Protein AF-A0A543ERY5-F1 (afdb_monomer_lite)

Sequence (133 aa):
MKIVASADWRDAVPFENPVLVADVVPGEPTRCFACGPDSELLPRTELWAYKHRHPKNHDGYVRFYCAFHVPEAPPKPQVAAPAPAARAKASRPAAERRAPKPVVPERIRTMCPNCFVEVSATGECGMCGWSEN

Organism: NCBI:txid1263636

pLDDT: mean 81.06, std 16.2, range [43.12, 97.81]

Radius of gyration: 26.77 Å; chains: 1; bounding box: 32×62×72 Å

Foldseek 3Di:
DDPDPDDDLLVVADALDKDQQVVRDDDDFDDAPVVDDPDDGDHSRQKIWHFYDDPPDRSGDIGIHGPVGRDDRDDDPDPPPPDDDDDDDDDDDDDDDDDDDDPDPDPPFDADPPPRHGAPPQQADPPPRDGDD

Structure (mmCIF, N/CA/C/O backbone):
data_AF-A0A543ERY5-F1
#
_entry.id   AF-A0A543ERY5-F1
#
loop_
_atom_site.group_PDB
_atom_site.id
_atom_site.type_symbol
_atom_site.label_atom_id
_atom_site.label_alt_id
_atom_site.label_comp_id
_atom_site.label_asym_id
_atom_site.label_entity_id
_atom_site.label_seq_id
_atom_site.pdbx_PDB_ins_code
_atom_site.Cartn_x
_atom_site.Cartn_y
_atom_site.Cartn_z
_atom_site.occupancy
_atom_site.B_iso_or_equiv
_atom_site.auth_seq_id
_atom_site.auth_comp_id
_atom_site.auth_asym_id
_atom_site.auth_atom_id
_atom_site.pdbx_PDB_model_num
ATOM 1 N N . MET A 1 1 ? 18.783 -23.837 25.292 1.00 49.16 1 MET A N 1
ATOM 2 C CA . MET A 1 1 ? 17.881 -22.742 24.882 1.00 49.16 1 MET A CA 1
ATOM 3 C C . MET A 1 1 ? 18.113 -22.486 23.394 1.00 49.16 1 MET A C 1
ATOM 5 O O . MET A 1 1 ? 19.154 -21.944 23.053 1.00 49.16 1 MET A O 1
ATOM 9 N N . LYS A 1 2 ? 17.247 -22.968 22.492 1.00 45.06 2 LYS A N 1
ATOM 10 C CA . LYS A 1 2 ? 17.314 -22.560 21.077 1.00 45.06 2 LYS A CA 1
ATOM 11 C C . LYS A 1 2 ? 16.565 -21.237 20.973 1.00 45.06 2 LYS A C 1
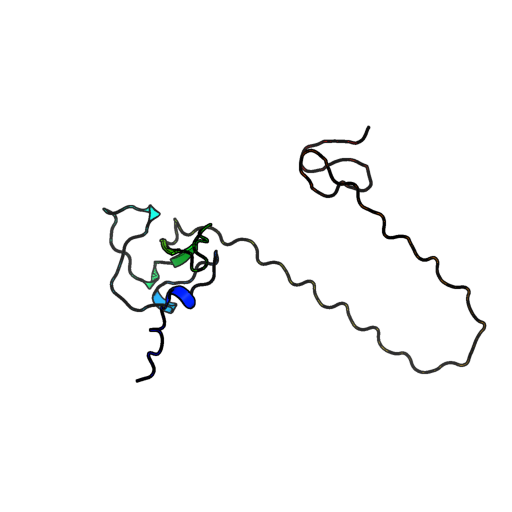ATOM 13 O O . LYS A 1 2 ? 15.372 -21.207 21.248 1.00 45.06 2 LYS A O 1
ATOM 18 N N . ILE A 1 3 ? 17.272 -20.161 20.644 1.00 54.22 3 ILE A N 1
ATOM 19 C CA . ILE A 1 3 ? 16.641 -18.888 20.300 1.00 54.22 3 ILE A CA 1
ATOM 20 C C . ILE A 1 3 ? 16.012 -19.110 18.925 1.00 54.22 3 ILE A C 1
ATOM 22 O O . ILE A 1 3 ? 16.714 -19.174 17.919 1.00 54.22 3 ILE A O 1
ATOM 26 N N . VAL A 1 4 ? 14.704 -19.350 18.902 1.00 56.97 4 VAL A N 1
ATOM 27 C CA . VAL A 1 4 ? 13.927 -19.338 17.663 1.00 56.97 4 VAL A CA 1
ATOM 28 C C . VAL A 1 4 ? 13.746 -17.867 17.322 1.00 56.97 4 VAL A C 1
ATOM 30 O O . VAL A 1 4 ? 13.270 -17.111 18.168 1.00 56.97 4 VAL A O 1
ATOM 33 N N . ALA A 1 5 ? 14.197 -17.447 16.140 1.00 59.00 5 ALA A N 1
ATOM 34 C CA . ALA A 1 5 ? 13.969 -16.086 15.677 1.00 59.00 5 ALA A CA 1
ATOM 35 C C . ALA A 1 5 ? 12.463 -15.801 15.755 1.00 59.00 5 ALA A C 1
ATOM 37 O O . ALA A 1 5 ? 11.667 -16.565 15.206 1.00 59.00 5 ALA A O 1
ATOM 38 N N . SER A 1 6 ? 12.074 -14.760 16.495 1.00 60.66 6 SER A N 1
ATOM 39 C CA . SER A 1 6 ? 10.690 -14.294 16.521 1.00 60.66 6 SER A CA 1
ATOM 40 C C . SER A 1 6 ? 10.255 -14.047 15.082 1.00 60.66 6 SER A C 1
ATOM 42 O O . SER A 1 6 ? 10.867 -13.230 14.400 1.00 60.66 6 SER A O 1
ATOM 44 N N . ALA A 1 7 ? 9.247 -14.781 14.613 1.00 69.19 7 ALA A N 1
ATOM 45 C CA . ALA A 1 7 ? 8.713 -14.591 13.274 1.00 69.19 7 ALA A CA 1
ATOM 46 C C . ALA A 1 7 ? 8.135 -13.169 13.168 1.00 69.19 7 ALA A C 1
ATOM 48 O O . ALA A 1 7 ? 7.175 -12.844 13.872 1.00 69.19 7 ALA A O 1
ATOM 49 N N . ASP A 1 8 ? 8.733 -12.316 12.331 1.00 86.38 8 ASP A N 1
ATOM 50 C CA . ASP A 1 8 ? 8.171 -11.007 12.001 1.00 86.38 8 ASP A CA 1
ATOM 51 C C . ASP A 1 8 ? 7.115 -11.212 10.907 1.00 86.38 8 ASP A C 1
ATOM 53 O O . ASP A 1 8 ? 7.382 -11.770 9.844 1.00 86.38 8 ASP A O 1
ATOM 57 N N . TRP A 1 9 ? 5.888 -10.750 11.144 1.00 89.69 9 TRP A N 1
ATOM 58 C CA . TRP A 1 9 ? 4.798 -10.820 10.164 1.00 89.69 9 TRP A CA 1
ATOM 59 C C . TRP A 1 9 ? 5.155 -10.114 8.843 1.00 89.69 9 TRP A C 1
ATOM 61 O O . TRP A 1 9 ? 4.595 -10.436 7.796 1.00 89.69 9 TRP A O 1
ATOM 71 N N . ARG A 1 10 ? 6.115 -9.175 8.861 1.00 91.50 10 ARG A N 1
ATOM 72 C CA . ARG A 1 10 ? 6.640 -8.511 7.656 1.00 91.50 10 ARG A CA 1
ATOM 73 C C . ARG A 1 10 ? 7.279 -9.475 6.662 1.00 91.50 10 ARG A C 1
ATOM 75 O O . ARG A 1 10 ? 7.374 -9.137 5.479 1.00 91.50 10 ARG A O 1
ATOM 82 N N . ASP A 1 11 ? 7.710 -10.650 7.107 1.00 90.50 11 ASP A N 1
ATOM 83 C CA . ASP A 1 11 ? 8.270 -11.681 6.234 1.00 90.50 11 ASP A CA 1
ATOM 84 C C . ASP A 1 11 ? 7.195 -12.343 5.368 1.00 90.50 11 ASP A C 1
ATOM 86 O O . ASP A 1 11 ? 7.487 -12.784 4.259 1.00 90.50 11 ASP A O 1
ATOM 90 N N . ALA A 1 12 ? 5.935 -12.327 5.816 1.00 89.81 12 ALA A N 1
ATOM 91 C CA . ALA A 1 12 ? 4.794 -12.814 5.045 1.00 89.81 12 ALA A CA 1
ATOM 92 C C . ALA A 1 12 ? 4.307 -11.813 3.978 1.00 89.81 12 ALA A C 1
ATOM 94 O O . ALA A 1 12 ? 3.527 -12.187 3.102 1.00 89.81 12 ALA A O 1
ATOM 95 N N . VAL A 1 13 ? 4.755 -10.550 4.022 1.00 93.44 13 VAL A N 1
ATOM 96 C CA . VAL A 1 13 ? 4.366 -9.529 3.039 1.00 93.44 13 VAL A CA 1
ATOM 97 C C . VAL A 1 13 ? 5.275 -9.616 1.807 1.00 93.44 13 VAL A C 1
ATOM 99 O O . VAL A 1 13 ? 6.481 -9.374 1.922 1.00 93.44 13 VAL A O 1
ATOM 102 N N . PRO A 1 14 ? 4.736 -9.910 0.611 1.00 94.31 14 PRO A N 1
ATOM 103 C CA . PRO A 1 14 ? 5.523 -9.910 -0.615 1.00 94.31 14 PRO A CA 1
ATOM 104 C C . PRO A 1 14 ? 5.965 -8.490 -1.000 1.00 94.31 14 PRO A C 1
ATOM 106 O O . PRO A 1 14 ? 5.251 -7.509 -0.790 1.00 94.31 14 PRO A O 1
ATOM 109 N N . PHE A 1 15 ? 7.153 -8.381 -1.597 1.00 94.75 15 PHE A N 1
ATOM 110 C CA . PHE A 1 15 ? 7.639 -7.111 -2.138 1.00 94.75 15 PHE A CA 1
ATOM 111 C C . PHE A 1 15 ? 6.742 -6.611 -3.260 1.00 94.75 15 PHE A C 1
ATOM 113 O O . PHE A 1 15 ? 6.369 -7.382 -4.142 1.00 94.75 15 PHE A O 1
ATOM 120 N N . GLU A 1 16 ? 6.460 -5.310 -3.228 1.00 93.56 16 GLU A N 1
ATOM 121 C CA . GLU A 1 16 ? 5.775 -4.575 -4.297 1.00 93.56 16 GLU A CA 1
ATOM 122 C C . GLU A 1 16 ? 4.391 -5.129 -4.675 1.00 93.56 16 GLU A C 1
ATOM 124 O O . GLU A 1 16 ? 3.829 -4.793 -5.711 1.00 93.56 16 GLU A O 1
ATOM 129 N N . ASN A 1 17 ? 3.814 -5.965 -3.812 1.00 94.62 17 ASN A N 1
ATOM 130 C CA . ASN A 1 17 ? 2.502 -6.556 -3.996 1.00 94.62 17 ASN A CA 1
ATOM 131 C C . ASN A 1 17 ? 1.671 -6.281 -2.733 1.00 94.62 17 ASN A C 1
ATOM 133 O O . ASN A 1 17 ? 1.922 -6.909 -1.701 1.00 94.62 17 ASN A O 1
ATOM 137 N N . PRO A 1 18 ? 0.728 -5.323 -2.783 1.00 94.81 18 PRO A N 1
ATOM 138 C CA . PRO A 1 18 ? -0.074 -4.961 -1.628 1.00 94.81 18 PRO A CA 1
ATOM 139 C C . PRO A 1 18 ? -0.893 -6.149 -1.113 1.00 94.81 18 PRO A C 1
ATOM 141 O O . PRO A 1 18 ? -1.506 -6.883 -1.887 1.00 94.81 18 PRO A O 1
ATOM 144 N N . VAL A 1 19 ? -0.942 -6.304 0.207 1.00 95.50 19 VAL A N 1
ATOM 145 C CA . VAL A 1 19 ? -1.796 -7.281 0.899 1.00 95.50 19 VAL A CA 1
ATOM 146 C C . VAL A 1 19 ? -2.628 -6.572 1.959 1.00 95.50 19 VAL A C 1
ATOM 148 O O . VAL A 1 19 ? -2.177 -5.578 2.532 1.00 95.50 19 VAL A O 1
ATOM 151 N N . LEU A 1 20 ? -3.843 -7.046 2.221 1.00 96.50 20 LEU A N 1
ATOM 152 C CA . LEU A 1 20 ? -4.710 -6.421 3.216 1.00 96.50 20 LEU A CA 1
ATOM 153 C C . LEU A 1 20 ? -4.106 -6.593 4.611 1.00 96.50 20 LEU A C 1
ATOM 155 O O . LEU A 1 20 ? -3.695 -7.691 4.977 1.00 96.50 20 LEU A O 1
ATOM 159 N N . VAL A 1 21 ? -4.038 -5.526 5.412 1.00 96.12 21 VAL A N 1
ATOM 160 C CA . VAL A 1 21 ? -3.347 -5.597 6.710 1.00 96.12 21 VAL A CA 1
ATOM 161 C C . VAL A 1 21 ? -4.056 -6.553 7.668 1.00 96.12 21 VAL A C 1
ATOM 163 O O . VAL A 1 21 ? -3.381 -7.286 8.389 1.00 96.12 21 VAL A O 1
ATOM 166 N N . ALA A 1 22 ? -5.392 -6.582 7.634 1.00 95.25 22 ALA A N 1
ATOM 167 C CA . ALA A 1 22 ? -6.204 -7.495 8.438 1.00 95.25 22 ALA A CA 1
ATOM 168 C C . ALA A 1 22 ? -5.848 -8.981 8.234 1.00 95.25 22 ALA A C 1
ATOM 170 O O . ALA A 1 22 ? -6.013 -9.764 9.167 1.00 95.25 22 ALA A O 1
ATOM 171 N N . ASP A 1 23 ? -5.317 -9.352 7.064 1.00 93.88 23 ASP A N 1
ATOM 172 C CA . ASP A 1 23 ? -4.982 -10.741 6.734 1.00 93.88 23 ASP A CA 1
ATOM 173 C C . A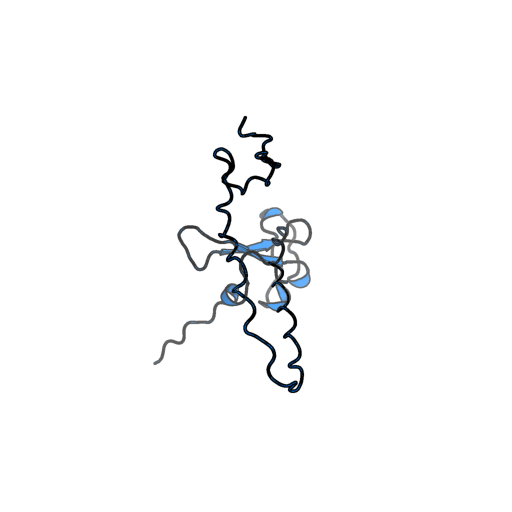SP A 1 23 ? -3.595 -11.161 7.242 1.00 93.88 23 ASP A C 1
ATOM 175 O O . ASP A 1 23 ? -3.318 -12.353 7.371 1.00 93.88 23 ASP A O 1
ATOM 179 N N . VAL A 1 24 ? -2.703 -10.202 7.520 1.00 92.19 24 VAL A N 1
ATOM 180 C CA . VAL A 1 24 ? -1.305 -10.491 7.896 1.00 92.19 24 VAL A CA 1
ATOM 181 C C . VAL A 1 24 ? -1.047 -10.273 9.378 1.00 92.19 24 VAL A C 1
ATOM 183 O O . VAL A 1 24 ? -0.253 -10.992 9.982 1.00 92.19 24 VAL A O 1
ATOM 186 N N . VAL A 1 25 ? -1.674 -9.252 9.964 1.00 89.31 25 VAL A N 1
ATOM 187 C CA . VAL A 1 25 ? -1.425 -8.875 11.353 1.00 89.31 25 VAL A CA 1
ATOM 188 C C . VAL A 1 25 ? -2.694 -8.313 12.001 1.00 89.31 25 VAL A C 1
ATOM 190 O O . VAL A 1 25 ? -3.211 -7.281 11.560 1.00 89.31 25 VAL A O 1
ATOM 193 N N . PRO A 1 26 ? -3.206 -8.947 13.072 1.00 86.50 26 PRO A N 1
ATOM 194 C CA . PRO A 1 26 ? -4.266 -8.349 13.867 1.00 86.50 26 PRO A CA 1
ATOM 195 C C . PRO A 1 26 ? -3.715 -7.149 14.646 1.00 86.50 26 PRO A C 1
ATOM 197 O O . PRO A 1 26 ? -2.556 -7.136 15.065 1.00 86.50 26 PRO A O 1
ATOM 200 N N . GLY A 1 27 ? -4.545 -6.135 14.873 1.00 89.38 27 GLY A N 1
ATOM 201 C CA . GLY A 1 27 ? -4.163 -5.006 15.714 1.00 89.38 27 GLY A CA 1
ATOM 202 C C . GLY A 1 27 ? -5.086 -3.804 15.588 1.00 89.38 27 GLY A C 1
ATOM 203 O O . GLY A 1 27 ? -6.041 -3.807 14.813 1.00 89.38 27 GLY A O 1
ATOM 204 N N . GLU A 1 28 ? -4.748 -2.758 16.338 1.00 92.94 28 GLU A N 1
ATOM 205 C CA . GLU A 1 28 ? -5.531 -1.524 16.415 1.00 92.94 28 GLU A CA 1
ATOM 206 C C . GLU A 1 28 ? -5.524 -0.734 15.099 1.00 92.94 28 GLU A C 1
ATOM 208 O O . GLU A 1 28 ? -4.533 -0.813 14.354 1.00 92.94 28 GLU A O 1
ATOM 213 N N . PRO A 1 29 ? -6.580 0.054 14.819 1.00 95.50 29 PRO A N 1
ATOM 214 C CA . PRO A 1 29 ? -6.620 1.006 13.713 1.00 95.50 29 PRO A CA 1
ATOM 215 C C . PRO A 1 29 ? -5.354 1.864 13.617 1.00 95.50 29 PRO A C 1
ATOM 217 O O . PRO A 1 29 ? -4.717 2.205 14.616 1.00 95.50 29 PRO A O 1
ATOM 220 N N . THR A 1 30 ? -4.954 2.214 12.398 1.00 95.19 30 THR A N 1
ATOM 221 C CA . THR A 1 30 ? -3.737 3.001 12.171 1.00 95.19 30 THR A CA 1
ATOM 222 C C . THR A 1 30 ? -3.883 3.927 10.971 1.00 95.19 30 THR A C 1
ATOM 224 O O . THR A 1 30 ? -4.920 3.961 10.317 1.00 95.19 30 THR A O 1
ATOM 227 N N . ARG A 1 31 ? -2.857 4.730 10.703 1.00 96.31 31 ARG A N 1
ATOM 228 C CA 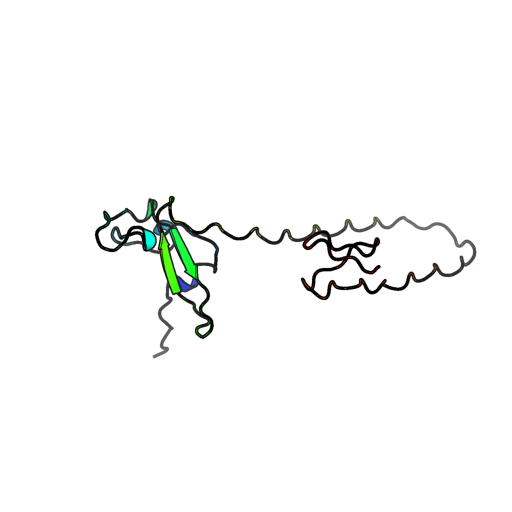. ARG A 1 31 ? -2.896 5.751 9.657 1.00 96.31 31 ARG A CA 1
ATOM 229 C C . ARG A 1 31 ? -2.294 5.236 8.366 1.00 96.31 31 ARG A C 1
ATOM 231 O O . ARG A 1 31 ? -1.341 4.456 8.362 1.00 96.31 31 ARG A O 1
ATOM 238 N N . CYS A 1 32 ? -2.825 5.744 7.264 1.00 97.31 32 CYS A N 1
ATOM 239 C CA . CYS A 1 32 ? -2.161 5.652 5.976 1.00 97.31 32 CYS A CA 1
ATOM 240 C C . CYS A 1 32 ? -0.894 6.520 5.996 1.00 97.31 32 CYS A C 1
ATOM 242 O O . CYS A 1 32 ? -0.939 7.688 6.380 1.00 97.31 32 CYS A O 1
ATOM 244 N N . PHE A 1 33 ? 0.225 5.973 5.522 1.00 97.19 33 PHE A N 1
ATOM 245 C CA . PHE A 1 33 ? 1.497 6.686 5.429 1.00 97.19 33 PHE A CA 1
ATOM 246 C C . PHE A 1 33 ? 1.396 7.960 4.575 1.00 97.19 33 PHE A C 1
ATOM 248 O O . PHE A 1 33 ? 2.001 8.972 4.914 1.00 97.19 33 PHE A O 1
ATOM 255 N N . ALA A 1 34 ? 0.624 7.919 3.486 1.00 97.25 34 ALA A N 1
ATOM 256 C CA . ALA A 1 34 ? 0.475 9.046 2.566 1.00 97.25 34 ALA A CA 1
ATOM 257 C C . ALA A 1 34 ? -0.548 10.095 3.033 1.00 97.25 34 ALA A C 1
ATOM 259 O O . ALA A 1 34 ? -0.383 11.267 2.716 1.00 97.25 34 ALA A O 1
ATOM 260 N N . CYS A 1 35 ? -1.565 9.712 3.820 1.00 96.62 35 CYS A N 1
ATOM 261 C CA . CYS A 1 35 ? -2.522 10.679 4.378 1.00 96.62 35 CYS A CA 1
ATOM 262 C C . CYS A 1 35 ? -1.886 11.592 5.441 1.00 96.62 35 CYS A C 1
ATOM 264 O O . CYS A 1 35 ? -2.430 12.650 5.741 1.00 96.62 35 CYS A O 1
ATOM 266 N N . GLY A 1 36 ? -0.754 11.185 6.020 1.00 93.62 36 GLY A N 1
ATOM 267 C CA . GLY A 1 36 ? -0.026 11.959 7.020 1.00 93.62 36 GLY A CA 1
ATOM 268 C C . GLY A 1 36 ? -0.423 11.652 8.472 1.00 93.62 36 GLY A C 1
ATOM 269 O O . GLY A 1 36 ? -1.348 10.876 8.736 1.00 93.62 36 GLY A O 1
ATOM 270 N N . PRO A 1 37 ? 0.307 12.236 9.438 1.00 93.75 37 PRO A N 1
ATOM 271 C CA . PRO A 1 37 ? 0.196 11.901 10.859 1.00 93.75 37 PRO A CA 1
ATOM 272 C C . PRO A 1 37 ? -1.100 12.385 11.519 1.00 93.75 37 PRO A C 1
ATOM 274 O O . PRO A 1 37 ? -1.516 11.784 12.506 1.00 93.75 37 PRO A O 1
ATOM 277 N N . ASP A 1 38 ? -1.748 13.407 10.961 1.00 94.88 38 ASP A N 1
ATOM 278 C CA . ASP A 1 38 ? -2.986 13.990 11.500 1.00 94.88 38 ASP A CA 1
ATOM 279 C C . ASP A 1 38 ? -4.254 13.371 10.891 1.00 94.88 38 ASP A C 1
ATOM 281 O O . ASP A 1 38 ? -5.369 13.783 11.200 1.00 94.88 38 ASP A O 1
ATOM 285 N N . SER A 1 39 ? -4.094 12.369 10.021 1.00 94.25 39 SER A N 1
ATOM 286 C CA . SER A 1 39 ? -5.222 11.667 9.412 1.00 94.25 39 SER A CA 1
ATOM 287 C C . SER A 1 39 ? -5.994 10.814 10.419 1.00 94.25 39 SER A C 1
ATOM 289 O O . SER A 1 39 ? -5.477 10.404 11.468 1.00 94.25 39 SER A O 1
ATOM 291 N N . GLU A 1 40 ? -7.251 10.537 10.084 1.00 95.06 40 GLU A N 1
ATOM 292 C CA . GLU A 1 40 ? -8.092 9.627 10.851 1.00 95.06 40 GLU A CA 1
ATOM 293 C C . GLU A 1 40 ? -7.498 8.211 10.877 1.00 95.06 40 GLU A C 1
ATOM 295 O O . GLU A 1 40 ? -6.818 7.766 9.945 1.00 95.06 40 GLU A O 1
ATOM 300 N N . LEU A 1 41 ? -7.726 7.507 11.985 1.00 96.81 41 LEU A N 1
ATOM 301 C CA . LEU A 1 41 ? -7.320 6.116 12.118 1.00 96.81 41 LEU A CA 1
ATOM 302 C C . LEU A 1 41 ? -8.273 5.245 11.308 1.00 96.81 41 LEU A C 1
ATOM 304 O O . LEU A 1 41 ? -9.475 5.241 11.550 1.00 96.81 41 LEU A O 1
ATOM 308 N N . LEU A 1 42 ? -7.717 4.469 10.388 1.00 96.75 42 LEU A N 1
ATOM 309 C CA . LEU A 1 42 ? -8.472 3.532 9.575 1.00 96.75 42 LEU A CA 1
ATOM 310 C C . LEU A 1 42 ? -8.375 2.126 10.171 1.00 96.75 42 LEU A C 1
ATOM 312 O O . LEU A 1 42 ? -7.303 1.730 10.660 1.00 96.75 42 LEU A O 1
ATOM 316 N N . PRO A 1 43 ? -9.465 1.344 10.128 1.00 96.69 43 PRO A N 1
ATOM 317 C CA . PRO A 1 43 ? -9.425 -0.046 10.543 1.00 96.69 43 PRO A CA 1
ATOM 318 C C . PRO A 1 43 ? -8.483 -0.849 9.637 1.00 96.69 43 PRO A C 1
ATOM 320 O O . PRO A 1 43 ? -8.233 -0.510 8.479 1.00 96.69 43 PRO A O 1
ATOM 323 N N . ARG A 1 44 ? -7.960 -1.968 10.149 1.00 95.69 44 ARG A N 1
ATOM 324 C CA . ARG A 1 44 ? -7.017 -2.827 9.404 1.00 95.69 44 ARG A CA 1
ATOM 325 C C . ARG A 1 44 ? -7.599 -3.410 8.117 1.00 95.69 44 ARG A C 1
ATOM 327 O O . ARG A 1 44 ? -6.841 -3.736 7.209 1.00 95.69 44 ARG A O 1
ATOM 334 N N . THR A 1 45 ? -8.920 -3.512 8.038 1.00 96.50 45 THR A N 1
ATOM 335 C CA . THR A 1 45 ? -9.680 -3.959 6.864 1.00 96.50 45 THR A CA 1
ATOM 336 C C . THR A 1 45 ? -9.704 -2.937 5.727 1.00 96.50 45 THR A C 1
ATOM 338 O O . THR A 1 45 ? -10.069 -3.290 4.614 1.00 96.50 45 THR A O 1
ATOM 341 N N . GLU A 1 46 ? -9.319 -1.685 5.982 1.00 96.62 46 GLU A N 1
ATOM 342 C CA . GLU A 1 46 ? -9.262 -0.608 4.979 1.00 96.62 46 GLU A CA 1
ATOM 343 C C . GLU A 1 46 ? -7.825 -0.210 4.620 1.00 96.62 46 GLU A C 1
ATOM 345 O O . GLU A 1 46 ? -7.584 0.710 3.831 1.00 96.62 46 GLU A O 1
ATOM 350 N N . LEU A 1 47 ? -6.853 -0.913 5.200 1.00 97.25 47 LEU A N 1
ATOM 351 C CA . LEU A 1 47 ? -5.440 -0.660 5.009 1.00 97.25 47 LEU A CA 1
ATOM 352 C C . LEU A 1 47 ? -4.773 -1.814 4.273 1.00 97.25 47 LEU A C 1
ATOM 354 O O . LEU A 1 47 ? -5.062 -2.989 4.491 1.00 97.25 47 LEU A O 1
ATOM 358 N N . TRP A 1 48 ? -3.793 -1.445 3.462 1.00 97.62 48 TRP A N 1
ATOM 359 C CA . TRP A 1 48 ? -2.952 -2.327 2.675 1.00 97.62 48 TRP A CA 1
ATOM 360 C C . TRP A 1 48 ? -1.507 -2.212 3.147 1.00 97.62 48 TRP A C 1
ATOM 362 O O . TRP A 1 48 ? -0.947 -1.116 3.201 1.00 97.62 48 TRP A O 1
ATOM 372 N N . ALA A 1 49 ? -0.894 -3.340 3.496 1.00 97.12 49 ALA A N 1
ATOM 373 C CA . ALA A 1 49 ? 0.534 -3.449 3.734 1.00 97.12 49 ALA A CA 1
ATOM 374 C C . ALA A 1 49 ? 1.258 -3.564 2.395 1.00 97.12 49 ALA A C 1
ATOM 376 O O . ALA A 1 49 ? 0.974 -4.454 1.596 1.00 97.12 49 ALA A O 1
ATOM 377 N N . TYR A 1 50 ? 2.230 -2.685 2.176 1.00 97.06 50 TYR A N 1
ATOM 378 C CA . TYR A 1 50 ? 3.088 -2.713 1.001 1.00 97.06 50 TYR A CA 1
ATOM 379 C C . TYR A 1 50 ? 4.550 -2.725 1.436 1.00 97.06 50 TYR A C 1
ATOM 381 O O . TYR A 1 50 ? 4.997 -1.829 2.165 1.00 97.06 50 TYR A O 1
ATOM 389 N N . LYS A 1 51 ? 5.293 -3.747 1.000 1.00 96.75 51 LYS A N 1
ATOM 390 C CA . LYS A 1 51 ? 6.714 -3.919 1.314 1.00 96.75 51 LYS A CA 1
ATOM 391 C C . LYS A 1 51 ? 7.576 -3.332 0.200 1.00 96.75 51 LYS A C 1
ATOM 393 O O . LYS A 1 51 ? 7.573 -3.814 -0.931 1.00 96.75 51 LYS A O 1
ATOM 398 N N . HIS A 1 52 ? 8.320 -2.289 0.546 1.00 96.06 52 HIS A N 1
ATOM 399 C CA . HIS A 1 52 ? 9.256 -1.590 -0.328 1.00 96.06 52 HIS A CA 1
ATOM 400 C C . HIS A 1 52 ? 10.638 -2.225 -0.251 1.00 96.06 52 HIS A C 1
ATOM 402 O O . HIS A 1 52 ? 11.106 -2.585 0.832 1.00 96.06 52 HIS A O 1
ATOM 408 N N . ARG A 1 53 ? 11.326 -2.303 -1.391 1.00 95.25 53 ARG A N 1
ATOM 409 C CA . ARG A 1 53 ? 12.743 -2.676 -1.437 1.00 95.25 53 ARG A CA 1
ATOM 410 C C . ARG A 1 53 ? 13.595 -1.527 -0.900 1.00 95.25 53 ARG A C 1
ATOM 412 O O . ARG A 1 53 ? 13.307 -0.359 -1.153 1.00 95.25 53 ARG A O 1
ATOM 419 N N . HIS A 1 54 ? 14.662 -1.855 -0.176 1.00 94.38 54 HIS A N 1
ATOM 420 C CA . HIS A 1 54 ? 15.648 -0.874 0.267 1.00 94.38 54 HIS A CA 1
ATOM 421 C C . HIS A 1 54 ? 17.023 -1.225 -0.318 1.00 94.38 54 HIS A C 1
ATOM 423 O O . HIS A 1 54 ? 17.451 -2.371 -0.180 1.00 94.38 54 HIS A O 1
ATOM 429 N N . PRO A 1 55 ? 17.765 -0.273 -0.917 1.00 93.50 55 PRO A N 1
ATOM 430 C CA . PRO A 1 55 ? 19.020 -0.583 -1.613 1.00 93.50 55 PRO A CA 1
ATOM 431 C C . PRO A 1 55 ? 20.082 -1.257 -0.737 1.00 93.50 55 PRO A C 1
ATOM 433 O O . PRO A 1 55 ? 20.928 -1.987 -1.236 1.00 93.50 55 PRO A O 1
ATOM 436 N N . LYS A 1 56 ? 20.049 -0.988 0.574 1.00 94.50 56 LYS A N 1
ATOM 437 C CA . LYS A 1 56 ? 21.030 -1.491 1.550 1.00 94.50 56 LYS A CA 1
ATOM 438 C C . LYS A 1 56 ? 20.447 -2.466 2.575 1.00 94.50 56 LYS A C 1
ATOM 440 O O . LYS A 1 56 ? 21.160 -2.871 3.480 1.00 94.50 56 LYS A O 1
ATOM 445 N N . ASN A 1 57 ? 19.150 -2.772 2.497 1.00 90.62 57 ASN A N 1
ATOM 446 C CA . ASN A 1 57 ? 18.500 -3.691 3.430 1.00 90.62 57 ASN A CA 1
ATOM 447 C C . ASN A 1 57 ? 17.611 -4.656 2.643 1.00 90.62 57 ASN A C 1
ATOM 449 O O . ASN A 1 57 ? 16.595 -4.245 2.080 1.00 90.62 57 ASN A O 1
ATOM 453 N N . HIS A 1 58 ? 18.012 -5.926 2.616 1.00 90.06 58 HIS A N 1
ATOM 454 C CA . HIS A 1 58 ? 17.318 -6.978 1.879 1.00 90.06 58 HIS A CA 1
ATOM 455 C C . HIS A 1 58 ? 15.911 -7.250 2.415 1.00 90.06 58 HIS A C 1
ATOM 457 O O . HIS A 1 58 ? 15.048 -7.639 1.633 1.00 90.06 58 HIS A O 1
ATOM 463 N N . ASP A 1 59 ? 15.654 -6.956 3.691 1.00 90.50 59 ASP A N 1
ATOM 464 C CA . ASP A 1 59 ? 14.330 -7.108 4.301 1.00 90.50 59 ASP A CA 1
ATOM 465 C C . ASP A 1 59 ? 13.382 -5.970 3.907 1.00 90.50 59 ASP A C 1
ATOM 467 O O . ASP A 1 59 ? 12.166 -6.080 4.057 1.00 90.50 59 ASP A O 1
ATOM 471 N N . GLY A 1 60 ? 13.916 -4.877 3.355 1.00 94.19 60 GLY A N 1
ATOM 472 C CA . GLY A 1 60 ? 13.130 -3.716 2.968 1.00 94.19 60 GLY A CA 1
ATOM 473 C C . GLY A 1 60 ? 12.394 -3.075 4.144 1.00 94.19 60 GLY A C 1
ATOM 474 O O . GLY A 1 60 ? 12.869 -3.079 5.279 1.00 94.19 60 GLY A O 1
ATOM 475 N N . TYR A 1 61 ? 11.242 -2.467 3.867 1.00 94.56 61 TYR A N 1
ATOM 476 C CA . TYR A 1 61 ? 10.374 -1.899 4.900 1.00 94.56 61 TYR A CA 1
ATOM 477 C C . TYR A 1 61 ? 8.906 -1.920 4.472 1.00 94.56 61 TYR A C 1
ATOM 479 O O . TYR A 1 61 ? 8.587 -1.799 3.291 1.00 94.56 61 TYR A O 1
ATOM 487 N N . VAL A 1 62 ? 7.996 -2.048 5.439 1.00 95.56 62 VAL A N 1
ATOM 488 C CA . VAL A 1 62 ? 6.546 -2.092 5.193 1.00 95.56 62 VAL A CA 1
ATOM 489 C C . VAL A 1 62 ? 5.903 -0.762 5.570 1.00 95.56 62 VAL A C 1
ATOM 491 O O . VAL A 1 62 ? 6.196 -0.206 6.629 1.00 95.56 62 VAL A O 1
ATOM 494 N N . ARG A 1 63 ? 5.004 -0.269 4.718 1.00 96.62 63 ARG A N 1
ATOM 495 C CA . ARG A 1 63 ? 4.132 0.882 4.986 1.00 96.62 63 ARG A CA 1
ATOM 496 C C . ARG A 1 63 ? 2.670 0.486 4.808 1.00 96.62 63 ARG A C 1
ATOM 498 O O . ARG A 1 63 ? 2.370 -0.415 4.026 1.00 96.62 63 ARG A O 1
ATOM 505 N N . PHE A 1 64 ? 1.785 1.170 5.528 1.00 96.88 64 PHE A N 1
ATOM 506 C CA . PHE A 1 64 ? 0.341 1.003 5.396 1.00 96.88 64 PHE A CA 1
ATOM 507 C C . PHE A 1 64 ? -0.253 2.105 4.531 1.00 96.88 64 PHE A C 1
ATOM 509 O O . PHE A 1 64 ? 0.090 3.277 4.696 1.00 96.88 64 PHE A O 1
ATOM 516 N N . TYR A 1 65 ? -1.158 1.728 3.638 1.00 97.81 65 TYR A N 1
ATOM 517 C CA . TYR A 1 65 ? -1.832 2.635 2.720 1.00 97.81 65 TYR A CA 1
ATOM 518 C C . TYR A 1 65 ? -3.334 2.383 2.729 1.00 97.81 65 TYR A C 1
ATOM 520 O O . TYR A 1 65 ? -3.760 1.237 2.804 1.00 97.81 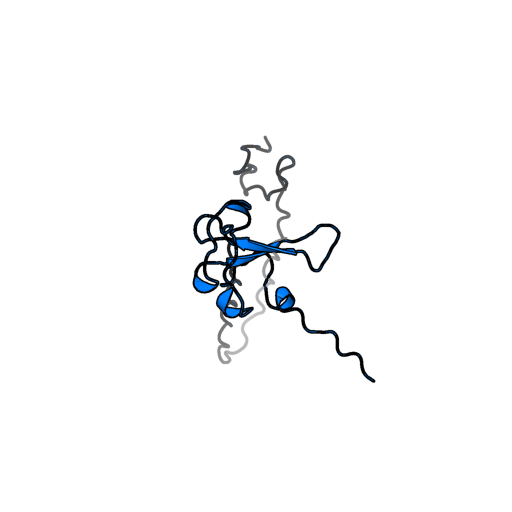65 TYR A O 1
ATOM 528 N N . CYS A 1 66 ? -4.143 3.435 2.636 1.00 97.62 66 CYS A N 1
ATOM 529 C CA . CYS A 1 66 ? -5.563 3.271 2.329 1.00 97.62 66 CYS A CA 1
ATOM 530 C C . CYS A 1 66 ? -5.752 2.944 0.840 1.00 97.62 66 CYS A C 1
ATOM 532 O O . CYS A 1 66 ? -4.827 3.111 0.043 1.00 97.62 66 CYS A O 1
ATOM 534 N N . ALA A 1 67 ? -6.961 2.540 0.448 1.00 96.38 67 ALA A N 1
ATOM 535 C CA . ALA A 1 67 ? -7.286 2.189 -0.939 1.00 96.38 67 ALA A CA 1
ATOM 536 C C . ALA A 1 67 ? -6.974 3.297 -1.969 1.00 96.38 67 ALA A C 1
ATOM 538 O O . ALA A 1 67 ? -6.697 2.993 -3.122 1.00 96.38 67 ALA A O 1
ATOM 539 N N . PHE A 1 68 ? -6.972 4.570 -1.559 1.00 96.56 68 PHE A N 1
ATOM 540 C CA . PHE A 1 68 ? -6.648 5.701 -2.440 1.00 96.56 68 PHE A CA 1
ATOM 541 C C . PHE A 1 68 ? -5.145 5.926 -2.642 1.00 96.56 68 PHE A C 1
ATOM 543 O O . PHE A 1 68 ? -4.744 6.554 -3.614 1.00 96.56 68 PHE A O 1
ATOM 550 N N . HIS A 1 69 ? -4.316 5.450 -1.713 1.00 97.75 69 HIS A N 1
ATOM 551 C CA . HIS A 1 69 ? -2.874 5.708 -1.701 1.00 97.75 69 HIS A CA 1
ATOM 552 C C . HIS A 1 69 ? -2.031 4.446 -1.881 1.00 97.75 69 HIS A C 1
ATOM 554 O O . HIS A 1 69 ? -0.802 4.522 -1.837 1.00 97.75 69 HIS A O 1
ATOM 560 N N . VAL A 1 70 ? -2.668 3.282 -2.013 1.00 96.25 70 VAL A N 1
ATOM 561 C CA . VAL A 1 70 ? -1.958 2.027 -2.228 1.00 96.25 70 VAL A CA 1
ATOM 562 C C . VAL A 1 70 ? -1.225 2.096 -3.573 1.00 96.25 70 VAL A C 1
ATOM 564 O O . VAL A 1 70 ? -1.849 2.420 -4.584 1.00 96.25 70 VAL A O 1
ATOM 567 N N . PRO A 1 71 ? 0.096 1.843 -3.611 1.00 94.75 71 PRO A N 1
ATOM 568 C CA . PRO A 1 71 ? 0.821 1.816 -4.872 1.00 94.75 71 PRO A CA 1
ATOM 569 C C . PRO A 1 71 ? 0.282 0.719 -5.788 1.00 94.75 71 PRO A C 1
ATOM 571 O O . PRO A 1 71 ? -0.059 -0.375 -5.328 1.00 94.75 71 PRO A O 1
ATOM 574 N N . GLU A 1 72 ? 0.240 1.005 -7.085 1.00 90.12 72 GLU A N 1
ATOM 575 C CA . GLU A 1 72 ? -0.153 0.020 -8.083 1.00 90.12 72 GLU A CA 1
ATOM 576 C C . GLU A 1 72 ? 0.893 -1.099 -8.155 1.00 90.12 72 GLU A C 1
ATOM 578 O O . GLU A 1 72 ? 2.098 -0.846 -8.237 1.00 90.12 72 GLU A O 1
ATOM 583 N N . ALA A 1 73 ? 0.430 -2.347 -8.083 1.00 84.81 73 ALA A N 1
ATOM 584 C CA . ALA A 1 73 ? 1.310 -3.500 -8.189 1.00 84.81 73 ALA A CA 1
ATOM 585 C C . ALA A 1 73 ? 1.828 -3.623 -9.632 1.00 84.81 73 ALA A C 1
ATOM 587 O O . ALA A 1 73 ? 1.038 -3.498 -10.573 1.00 84.81 73 ALA A O 1
ATOM 588 N N . PRO A 1 74 ? 3.121 -3.924 -9.839 1.00 80.12 74 PRO A N 1
ATOM 589 C CA . PRO A 1 74 ? 3.631 -4.172 -11.174 1.00 80.12 74 PRO A CA 1
ATOM 590 C C . PRO A 1 74 ? 2.918 -5.387 -11.789 1.00 80.12 74 PRO A C 1
ATOM 592 O O . PRO A 1 74 ? 2.572 -6.340 -11.075 1.00 80.12 74 PRO A O 1
ATOM 595 N N . PRO A 1 75 ? 2.707 -5.396 -13.116 1.00 75.88 75 PRO A N 1
ATOM 596 C CA . PRO A 1 75 ? 2.083 -6.523 -13.787 1.00 75.88 75 PRO A CA 1
ATOM 597 C C . PRO A 1 75 ? 2.900 -7.789 -13.523 1.00 75.88 75 PRO A C 1
ATOM 599 O O . PRO A 1 75 ? 4.112 -7.831 -13.747 1.00 75.88 75 PRO A O 1
ATOM 602 N N . LYS A 1 76 ? 2.233 -8.837 -13.028 1.00 72.38 76 LYS A N 1
ATOM 603 C CA . LYS A 1 76 ? 2.887 -10.128 -12.797 1.00 72.38 76 LYS A CA 1
ATOM 604 C C . LYS A 1 76 ? 3.426 -10.651 -14.135 1.00 72.38 76 LYS A C 1
ATOM 606 O O . LYS A 1 76 ? 2.655 -10.689 -15.099 1.00 72.38 76 LYS A O 1
ATOM 611 N N . PRO A 1 77 ? 4.698 -11.089 -14.211 1.00 66.19 77 PRO A N 1
ATOM 612 C CA . PRO A 1 77 ? 5.212 -11.753 -15.398 1.00 66.19 77 PRO A CA 1
ATOM 613 C C . PRO A 1 77 ? 4.315 -12.946 -15.719 1.00 66.19 77 PRO A C 1
ATOM 615 O O . PRO A 1 77 ? 4.175 -13.865 -14.909 1.00 66.19 77 PRO A O 1
ATOM 618 N N . GLN A 1 78 ? 3.657 -12.914 -16.877 1.00 68.06 78 GLN A N 1
ATOM 619 C CA . GLN A 1 78 ? 2.879 -14.053 -17.335 1.00 68.06 78 GLN A CA 1
ATOM 620 C C . GLN A 1 78 ? 3.871 -15.174 -17.633 1.00 68.06 78 GLN A C 1
ATOM 622 O O . GLN A 1 78 ? 4.710 -15.051 -18.525 1.00 68.06 78 GLN A O 1
ATOM 627 N N . VAL A 1 79 ? 3.810 -16.251 -16.852 1.00 71.06 79 VAL A N 1
ATOM 628 C CA . VAL A 1 79 ? 4.587 -17.455 -17.139 1.00 71.06 79 VAL A CA 1
ATOM 629 C C . VAL A 1 79 ? 4.100 -17.957 -18.494 1.00 71.06 79 VAL A C 1
ATOM 631 O O . VAL A 1 79 ? 2.938 -18.343 -18.626 1.00 71.06 79 VAL A O 1
ATOM 634 N N . ALA A 1 80 ? 4.959 -17.878 -19.512 1.00 65.69 80 ALA A N 1
ATOM 635 C CA . ALA A 1 80 ? 4.638 -18.360 -20.846 1.00 65.69 80 ALA A CA 1
ATOM 636 C C . ALA A 1 80 ? 4.149 -19.810 -20.739 1.00 65.69 80 ALA A C 1
ATOM 638 O O . ALA A 1 80 ? 4.809 -20.649 -20.121 1.00 65.69 80 ALA A O 1
ATOM 639 N N . ALA A 1 81 ? 2.963 -20.082 -21.289 1.00 72.44 81 ALA A N 1
ATOM 640 C CA . ALA A 1 81 ? 2.366 -21.405 -21.221 1.00 72.44 81 ALA A CA 1
ATOM 641 C C . ALA A 1 81 ? 3.348 -22.449 -21.786 1.00 72.44 81 ALA A C 1
ATOM 643 O O . ALA A 1 81 ? 3.965 -22.199 -22.829 1.00 72.44 81 ALA A O 1
ATOM 644 N N . PRO A 1 82 ? 3.509 -23.613 -21.130 1.00 64.62 82 PRO A N 1
ATOM 645 C CA . PRO A 1 82 ? 4.373 -24.664 -21.644 1.00 64.62 82 PRO A CA 1
ATOM 646 C C . PRO A 1 82 ? 3.889 -25.071 -23.040 1.00 64.62 82 PRO A C 1
ATOM 648 O O . PRO A 1 82 ? 2.707 -25.365 -23.238 1.00 64.62 82 PRO A O 1
ATOM 651 N N . ALA A 1 83 ? 4.801 -25.054 -24.016 1.00 71.00 83 ALA A N 1
ATOM 652 C CA . ALA A 1 83 ? 4.498 -25.443 -25.387 1.00 71.00 83 ALA A CA 1
ATOM 653 C C . ALA A 1 83 ? 3.874 -26.854 -25.409 1.00 71.00 83 ALA A C 1
ATOM 655 O O . ALA A 1 83 ? 4.368 -27.747 -24.710 1.00 71.00 83 ALA A O 1
ATOM 656 N N . PRO A 1 84 ? 2.799 -27.091 -26.183 1.00 63.38 84 PRO A N 1
ATOM 657 C CA . PRO A 1 84 ? 2.141 -28.388 -26.195 1.00 63.38 84 PRO A CA 1
ATOM 658 C C . PRO A 1 84 ? 3.106 -29.467 -26.695 1.00 63.38 84 PRO A C 1
ATOM 660 O O . PRO A 1 84 ? 3.686 -29.356 -27.777 1.00 63.38 84 PRO A O 1
ATOM 663 N N . ALA A 1 85 ? 3.257 -30.530 -25.903 1.00 60.34 85 ALA A N 1
ATOM 664 C CA . ALA A 1 85 ? 4.041 -31.701 -26.267 1.00 60.34 85 ALA A CA 1
ATOM 665 C C . ALA A 1 85 ? 3.489 -32.318 -27.563 1.00 60.34 85 ALA A C 1
ATOM 667 O O . ALA A 1 85 ? 2.317 -32.698 -27.648 1.00 60.34 85 ALA A O 1
ATOM 668 N N . ALA A 1 86 ? 4.336 -32.415 -28.589 1.00 60.91 86 ALA A N 1
ATOM 669 C CA . ALA A 1 86 ? 3.979 -33.059 -29.844 1.00 60.91 86 ALA A CA 1
ATOM 670 C C . ALA A 1 86 ? 3.621 -34.534 -29.587 1.00 60.91 86 ALA A C 1
ATOM 672 O O . ALA A 1 86 ? 4.431 -35.303 -29.070 1.00 60.91 86 ALA A O 1
ATOM 673 N N . ARG A 1 87 ? 2.395 -34.936 -29.950 1.00 53.28 87 ARG A N 1
ATOM 674 C CA . ARG A 1 87 ? 1.939 -36.332 -29.873 1.00 53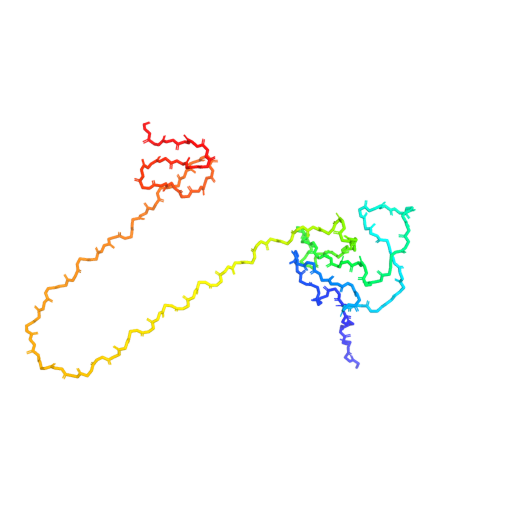.28 87 ARG A CA 1
ATOM 675 C C . ARG A 1 87 ? 2.861 -37.232 -30.701 1.00 53.28 87 ARG A C 1
ATOM 677 O O . ARG A 1 87 ? 2.996 -37.034 -31.909 1.00 53.28 87 ARG A O 1
ATOM 684 N N . ALA A 1 88 ? 3.436 -38.246 -30.059 1.00 52.25 88 ALA A N 1
ATOM 685 C CA . ALA A 1 88 ? 4.163 -39.318 -30.726 1.00 52.25 88 ALA A CA 1
ATOM 686 C C . ALA A 1 88 ? 3.224 -40.056 -31.699 1.00 52.25 88 ALA A C 1
ATOM 688 O O . ALA A 1 88 ? 2.187 -40.584 -31.294 1.00 52.25 88 ALA A O 1
ATOM 689 N N . LYS A 1 89 ? 3.568 -40.071 -32.993 1.00 43.12 89 LYS A N 1
ATOM 690 C CA . LYS A 1 89 ? 2.887 -40.899 -33.996 1.00 43.12 89 LYS A CA 1
ATOM 691 C C . LYS A 1 89 ? 3.586 -42.250 -34.109 1.00 43.12 89 LYS A C 1
ATOM 693 O O . LYS A 1 89 ? 4.806 -42.313 -34.223 1.00 43.12 89 LYS A O 1
ATOM 698 N N . ALA A 1 90 ? 2.768 -43.299 -34.097 1.00 48.25 90 ALA A N 1
ATOM 699 C CA . ALA A 1 90 ? 3.147 -44.683 -34.327 1.00 48.25 90 ALA A CA 1
ATOM 700 C C . ALA A 1 90 ? 3.846 -44.900 -35.684 1.00 48.25 90 ALA A C 1
ATOM 702 O O . ALA A 1 90 ? 3.639 -44.165 -36.653 1.00 48.25 90 ALA A O 1
ATOM 703 N N . SER A 1 91 ? 4.672 -45.941 -35.693 1.00 54.97 91 SER A N 1
ATOM 704 C CA . SER A 1 91 ? 5.662 -46.360 -36.682 1.00 54.97 91 SER A CA 1
ATOM 705 C C . SER A 1 91 ? 5.141 -46.476 -38.124 1.00 54.97 91 SER A C 1
ATOM 707 O O . SER A 1 91 ? 4.162 -47.170 -38.390 1.00 54.97 91 SER A O 1
ATOM 709 N N . ARG A 1 92 ? 5.865 -45.875 -39.081 1.00 48.81 92 ARG A N 1
ATOM 710 C CA . ARG A 1 92 ? 5.835 -46.215 -40.520 1.00 48.81 92 ARG A CA 1
ATOM 711 C C . ARG A 1 92 ? 7.261 -46.512 -41.006 1.00 48.81 92 ARG A C 1
ATOM 713 O O . ARG A 1 92 ? 8.199 -45.950 -40.440 1.00 48.81 92 ARG A O 1
ATOM 720 N N . PRO A 1 93 ? 7.433 -47.402 -42.004 1.00 47.16 93 PRO A N 1
ATOM 721 C CA . PRO A 1 93 ? 8.736 -47.948 -42.366 1.00 47.16 93 PRO A CA 1
ATOM 722 C C . PRO A 1 93 ? 9.624 -46.917 -43.068 1.00 47.16 93 PRO A C 1
ATOM 724 O O . PRO A 1 93 ? 9.142 -45.931 -43.629 1.00 47.16 93 PRO A O 1
ATOM 727 N N . ALA A 1 94 ? 10.931 -47.177 -42.984 1.00 52.03 94 ALA A N 1
ATOM 728 C CA . ALA A 1 94 ? 12.025 -46.315 -43.405 1.00 52.03 94 ALA A CA 1
ATOM 729 C C . ALA A 1 94 ? 11.902 -45.858 -44.866 1.00 52.03 94 ALA A C 1
ATOM 731 O O . ALA A 1 94 ? 11.839 -46.674 -45.781 1.00 52.03 94 ALA A O 1
ATOM 732 N N . ALA A 1 95 ? 11.927 -44.540 -45.058 1.00 49.09 95 ALA A N 1
ATOM 733 C CA . ALA A 1 95 ? 12.123 -43.890 -46.345 1.00 49.09 95 ALA A CA 1
ATOM 734 C C . ALA A 1 95 ? 13.336 -42.955 -46.235 1.00 49.09 95 ALA A C 1
ATOM 736 O O . ALA A 1 95 ? 13.548 -42.353 -45.179 1.00 49.09 95 ALA A O 1
ATOM 737 N N . GLU A 1 96 ? 14.119 -42.904 -47.316 1.00 54.59 96 GLU A N 1
ATOM 738 C CA . GLU A 1 96 ? 15.373 -42.179 -47.551 1.00 54.59 96 GLU A CA 1
ATOM 739 C C . GLU A 1 96 ? 15.730 -41.036 -46.583 1.00 54.59 96 GLU A C 1
ATOM 741 O O . GLU A 1 96 ? 14.932 -40.135 -46.309 1.00 54.59 96 GLU A O 1
ATOM 746 N N . ARG A 1 97 ? 17.004 -41.011 -46.161 1.00 58.03 97 ARG A N 1
ATOM 747 C CA . ARG A 1 97 ? 17.620 -39.905 -45.411 1.00 58.03 97 ARG A CA 1
ATOM 748 C C . ARG A 1 97 ? 17.384 -38.573 -46.133 1.00 58.03 97 ARG A C 1
ATOM 750 O O . ARG A 1 97 ? 18.078 -38.243 -47.091 1.00 58.03 97 ARG A O 1
ATOM 757 N N . ARG A 1 98 ? 16.432 -37.779 -45.637 1.00 59.38 98 ARG A N 1
ATOM 758 C CA . ARG A 1 98 ? 16.307 -36.362 -45.996 1.00 59.38 98 ARG A CA 1
ATOM 759 C C . ARG A 1 98 ? 17.495 -35.591 -45.429 1.00 59.38 98 ARG A C 1
ATOM 761 O O . ARG A 1 98 ? 17.864 -35.775 -44.270 1.00 59.38 98 ARG A O 1
ATOM 768 N N . ALA A 1 99 ? 18.061 -34.729 -46.269 1.00 65.12 99 ALA A N 1
ATOM 769 C CA . ALA A 1 99 ? 19.135 -33.804 -45.935 1.00 65.12 99 ALA A CA 1
ATOM 770 C C . ALA A 1 99 ? 18.821 -32.982 -44.663 1.00 65.12 99 ALA A C 1
ATOM 772 O O . ALA A 1 99 ? 17.648 -32.681 -44.406 1.00 65.12 99 ALA A O 1
ATOM 773 N N . PRO A 1 100 ? 19.844 -32.616 -43.865 1.00 61.88 100 PRO A N 1
ATOM 774 C CA . PRO A 1 100 ? 19.651 -31.844 -42.643 1.00 61.88 100 PRO A CA 1
ATOM 775 C C . PRO A 1 100 ? 18.990 -30.491 -42.943 1.00 61.88 100 PRO A C 1
ATOM 777 O O . PRO A 1 100 ? 19.320 -29.818 -43.919 1.00 61.88 100 PRO A O 1
ATOM 780 N N . LYS A 1 101 ? 18.031 -30.102 -42.093 1.00 59.41 101 LYS A N 1
ATOM 781 C CA . LYS A 1 101 ? 17.396 -28.777 -42.128 1.00 59.41 101 LYS A CA 1
ATOM 782 C C . LYS A 1 101 ? 18.464 -27.686 -41.941 1.00 59.41 101 LYS A C 1
ATOM 784 O O . LYS A 1 101 ? 19.344 -27.880 -41.102 1.00 59.41 101 LYS A O 1
ATOM 789 N N . PRO A 1 102 ? 18.365 -26.537 -42.636 1.00 58.31 102 PRO A N 1
ATOM 790 C CA . PRO A 1 102 ? 19.253 -25.408 -42.388 1.00 58.31 102 PRO A CA 1
ATOM 791 C C . PRO A 1 102 ? 19.118 -24.969 -40.930 1.00 58.31 102 PRO A C 1
ATOM 793 O O . PRO A 1 102 ? 18.014 -24.669 -40.469 1.00 58.31 102 PRO A O 1
ATOM 796 N N . VAL A 1 103 ? 20.233 -24.954 -40.203 1.00 62.50 103 VAL A N 1
ATOM 797 C CA . VAL A 1 103 ? 20.323 -24.281 -38.908 1.00 62.50 103 VAL A CA 1
ATOM 798 C C . VAL A 1 103 ? 20.191 -22.793 -39.209 1.00 62.50 103 VAL A C 1
ATOM 800 O O . VAL A 1 103 ? 21.073 -22.206 -39.830 1.00 62.50 103 VAL A O 1
ATOM 803 N N . VAL A 1 104 ? 19.050 -22.203 -38.856 1.00 65.31 104 VAL A N 1
ATOM 804 C CA . VAL A 1 104 ? 18.867 -20.753 -38.946 1.00 65.31 104 VAL A CA 1
ATOM 805 C C . VAL A 1 104 ? 19.752 -20.152 -37.855 1.00 65.31 104 VAL A C 1
ATOM 807 O O . VAL A 1 104 ? 19.515 -20.460 -36.686 1.00 65.31 104 VAL A O 1
ATOM 810 N N . PRO A 1 105 ? 20.785 -19.359 -38.191 1.00 59.38 105 PRO A N 1
ATOM 811 C CA . PRO A 1 105 ? 21.599 -18.721 -37.173 1.00 59.38 105 PRO A CA 1
ATOM 812 C C . PRO A 1 105 ? 20.710 -17.792 -36.346 1.00 59.38 105 PRO A C 1
ATOM 814 O O . PRO A 1 105 ? 19.884 -17.052 -36.889 1.00 59.38 105 PRO A O 1
ATOM 817 N N . GLU A 1 106 ? 20.867 -17.872 -35.028 1.00 62.06 106 GLU A N 1
ATOM 818 C CA . GLU A 1 106 ? 20.251 -16.967 -34.069 1.00 62.06 106 GLU A CA 1
ATOM 819 C C . GLU A 1 106 ? 20.650 -15.538 -34.450 1.00 62.06 106 GLU A C 1
ATOM 821 O O . GLU A 1 106 ? 21.814 -15.148 -34.355 1.00 62.06 106 GLU A O 1
ATOM 826 N N . ARG A 1 107 ? 19.703 -14.784 -35.021 1.00 62.53 107 ARG A N 1
ATOM 827 C CA . ARG A 1 107 ? 19.951 -13.402 -35.433 1.00 62.53 107 ARG A CA 1
ATOM 828 C C . ARG A 1 107 ? 20.160 -12.583 -34.170 1.00 62.53 107 ARG A C 1
ATOM 830 O O . ARG A 1 107 ? 19.198 -12.326 -33.450 1.00 62.53 107 ARG A O 1
ATOM 837 N N . ILE A 1 108 ? 21.406 -12.185 -33.934 1.00 61.72 108 ILE A N 1
ATOM 838 C CA . ILE A 1 108 ? 21.776 -11.184 -32.935 1.00 61.72 108 ILE A CA 1
ATOM 839 C C . ILE A 1 108 ? 20.936 -9.940 -33.237 1.00 61.72 108 ILE A C 1
ATOM 841 O O . ILE A 1 108 ? 21.088 -9.325 -34.292 1.00 61.72 108 ILE A O 1
ATOM 845 N N . ARG A 1 109 ? 19.979 -9.635 -32.359 1.00 66.00 109 ARG A N 1
ATOM 846 C CA . ARG A 1 109 ? 19.120 -8.459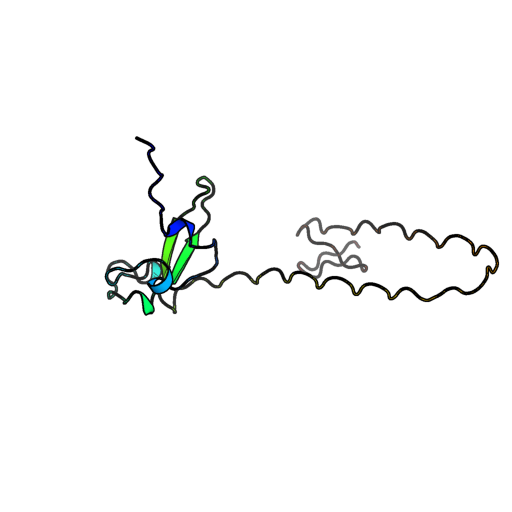 -32.497 1.00 66.00 109 ARG A CA 1
ATOM 847 C C . ARG A 1 109 ? 19.916 -7.234 -32.067 1.00 66.00 109 ARG A C 1
ATOM 849 O O . ARG A 1 109 ? 20.453 -7.205 -30.962 1.00 66.00 109 ARG A O 1
ATOM 856 N N . THR A 1 110 ? 20.000 -6.240 -32.943 1.00 77.19 110 THR A N 1
ATOM 857 C CA . THR A 1 110 ? 20.649 -4.959 -32.651 1.00 77.19 110 THR A CA 1
ATOM 858 C C . THR A 1 110 ? 19.931 -4.264 -31.490 1.00 77.19 110 THR A C 1
ATOM 860 O O . THR A 1 110 ? 18.700 -4.216 -31.450 1.00 77.19 110 THR A O 1
ATOM 863 N N . MET A 1 111 ? 20.694 -3.739 -30.529 1.00 85.88 111 MET A N 1
ATOM 864 C CA . MET A 1 111 ? 20.170 -2.946 -29.413 1.00 85.88 111 MET A CA 1
ATOM 865 C C . MET A 1 111 ? 20.254 -1.455 -29.734 1.00 85.88 111 MET A C 1
ATOM 867 O O . MET A 1 111 ? 21.240 -0.992 -30.303 1.00 85.88 111 MET A O 1
ATOM 871 N N . CYS A 1 112 ? 19.245 -0.687 -29.326 1.00 86.00 112 CYS A N 1
ATOM 872 C CA . CYS A 1 112 ? 19.259 0.764 -29.473 1.00 86.00 112 CYS A CA 1
ATOM 873 C C . CYS A 1 112 ? 20.296 1.373 -28.510 1.00 86.00 112 CYS A C 1
ATOM 875 O O . CYS A 1 112 ? 20.194 1.128 -27.307 1.00 86.00 112 CYS A O 1
ATOM 877 N N . PRO A 1 113 ? 21.233 2.223 -28.966 1.00 84.31 113 PRO A N 1
ATOM 878 C CA . PRO A 1 113 ? 22.251 2.816 -28.094 1.00 84.31 113 PRO A CA 1
ATOM 879 C C . PRO A 1 113 ? 21.688 3.846 -27.102 1.00 84.31 113 PRO A C 1
ATOM 881 O O . PRO A 1 113 ? 22.322 4.135 -26.093 1.00 84.31 113 PRO A O 1
ATOM 884 N N . ASN A 1 114 ? 20.497 4.393 -27.368 1.00 85.06 114 ASN A N 1
ATOM 885 C CA . ASN A 1 114 ? 19.879 5.412 -26.515 1.00 85.06 114 ASN A CA 1
ATOM 886 C C . ASN A 1 114 ? 19.032 4.811 -25.389 1.00 85.06 114 ASN A C 1
ATOM 888 O O . ASN A 1 114 ? 19.025 5.325 -24.274 1.00 85.06 114 ASN A O 1
ATOM 892 N N . CYS A 1 115 ? 18.297 3.737 -25.682 1.00 88.06 115 CYS A N 1
ATOM 893 C CA . CYS A 1 115 ? 17.316 3.164 -24.755 1.00 88.06 115 CYS A CA 1
ATOM 894 C C . CYS A 1 115 ? 17.640 1.730 -24.330 1.00 88.06 115 CYS A C 1
ATOM 896 O O . CYS A 1 115 ? 16.935 1.188 -23.487 1.00 88.06 115 CYS A O 1
ATOM 898 N N . PHE A 1 116 ? 18.673 1.110 -24.911 1.00 87.06 116 PHE A N 1
ATOM 899 C CA . PHE A 1 116 ? 19.090 -0.269 -24.635 1.00 87.06 116 PHE A CA 1
ATOM 900 C C . PHE A 1 116 ? 17.962 -1.307 -24.772 1.00 87.06 116 PHE A C 1
ATOM 902 O O . PHE A 1 116 ? 17.979 -2.353 -24.130 1.00 87.06 116 PHE A O 1
ATOM 909 N N . VAL A 1 117 ? 16.985 -1.029 -25.636 1.00 84.81 117 VAL A N 1
ATOM 910 C CA . VAL A 1 117 ? 15.916 -1.960 -26.018 1.00 84.81 117 VAL A CA 1
ATOM 911 C C . VAL A 1 117 ? 16.231 -2.605 -27.362 1.00 84.81 117 VAL A C 1
ATOM 913 O O . VAL A 1 117 ? 16.928 -2.012 -28.191 1.00 84.81 117 VAL A O 1
ATOM 916 N N . GLU A 1 118 ? 15.722 -3.818 -27.577 1.00 86.31 118 GLU A N 1
ATOM 917 C CA . GLU A 1 118 ? 15.836 -4.508 -28.864 1.00 86.31 118 GLU A CA 1
ATOM 918 C C . GLU A 1 118 ? 15.161 -3.689 -29.969 1.00 86.31 118 GLU A C 1
ATOM 920 O O . GLU A 1 118 ? 14.005 -3.277 -29.848 1.00 86.31 118 GLU A O 1
ATOM 925 N N . VAL A 1 119 ? 15.900 -3.448 -31.049 1.00 85.56 119 VAL A N 1
ATOM 926 C CA . VAL A 1 119 ? 15.409 -2.724 -32.221 1.00 85.56 119 VAL A CA 1
ATOM 927 C C . VAL A 1 119 ? 14.604 -3.683 -33.096 1.00 85.56 119 VAL A C 1
ATOM 929 O O . VAL A 1 119 ? 14.920 -4.872 -33.205 1.00 85.56 119 VAL A O 1
ATOM 932 N N . SER A 1 120 ? 13.542 -3.173 -33.722 1.00 75.62 120 SER A N 1
ATOM 933 C CA . SER A 1 120 ? 12.742 -3.959 -34.664 1.00 75.62 120 SER A CA 1
ATOM 934 C C . SER A 1 120 ? 13.585 -4.398 -35.863 1.00 75.62 120 SER A C 1
ATOM 936 O O . SER A 1 120 ? 14.606 -3.794 -36.181 1.00 75.62 120 SER A O 1
ATOM 938 N N . ALA A 1 121 ? 13.127 -5.419 -36.591 1.00 75.31 121 ALA A N 1
ATOM 939 C CA . ALA A 1 121 ? 13.828 -5.920 -37.779 1.00 75.31 121 ALA A CA 1
ATOM 940 C C . ALA A 1 121 ? 14.045 -4.858 -38.882 1.00 75.31 121 ALA A C 1
ATOM 942 O O . ALA A 1 121 ? 14.848 -5.079 -39.782 1.00 75.31 121 ALA A O 1
ATOM 943 N N . THR A 1 122 ? 13.328 -3.734 -38.818 1.00 76.81 122 THR A N 1
ATOM 944 C CA . THR A 1 122 ? 13.455 -2.571 -39.705 1.00 76.81 122 THR A CA 1
ATOM 945 C C . THR A 1 122 ? 14.581 -1.606 -39.322 1.00 76.81 122 THR A C 1
ATOM 947 O O . THR A 1 122 ? 14.827 -0.675 -40.075 1.00 76.81 122 THR A O 1
ATOM 950 N N . GLY A 1 123 ? 15.262 -1.796 -38.184 1.00 80.12 123 GLY A N 1
ATOM 951 C CA . GLY A 1 123 ? 16.318 -0.887 -37.716 1.00 80.12 123 GLY A CA 1
ATOM 952 C C . GLY A 1 123 ? 15.804 0.358 -36.981 1.00 80.12 123 GLY A C 1
ATOM 953 O O . GLY A 1 123 ? 16.594 1.236 -36.645 1.00 80.12 123 GLY A O 1
ATOM 954 N N . GLU A 1 124 ? 14.499 0.430 -36.690 1.00 83.81 124 GLU A N 1
ATOM 955 C CA . GLU A 1 124 ? 13.868 1.547 -35.976 1.00 83.81 124 GLU A CA 1
ATOM 956 C C . GLU A 1 124 ? 13.468 1.172 -34.540 1.00 83.81 124 GLU A C 1
ATOM 958 O O . GLU A 1 124 ? 12.880 0.116 -34.264 1.00 83.81 124 GLU A O 1
ATOM 963 N N . CYS A 1 125 ? 13.778 2.064 -33.602 1.00 86.56 125 CYS A N 1
ATOM 964 C CA . CYS A 1 125 ? 13.408 1.963 -32.200 1.00 86.56 125 CYS A CA 1
ATOM 965 C C . CYS A 1 125 ? 12.021 2.573 -31.981 1.00 86.56 125 CYS A C 1
ATOM 967 O O . CYS A 1 125 ? 11.861 3.792 -31.949 1.00 86.56 125 CYS A O 1
ATOM 969 N N . GLY A 1 126 ? 11.020 1.726 -31.736 1.00 81.69 126 GLY A N 1
ATOM 970 C CA . GLY A 1 126 ? 9.645 2.165 -31.469 1.00 81.69 126 GLY A CA 1
ATOM 971 C C . GLY A 1 126 ? 9.447 2.931 -30.153 1.00 81.69 126 GLY A C 1
ATOM 972 O O . GLY A 1 126 ? 8.346 3.404 -29.898 1.00 81.69 126 GLY A O 1
ATOM 973 N N . MET A 1 127 ? 10.482 3.044 -29.311 1.00 85.00 127 MET A N 1
ATOM 974 C CA . MET A 1 127 ? 10.402 3.733 -28.017 1.00 85.00 127 MET A CA 1
ATOM 975 C C . MET A 1 127 ? 10.905 5.179 -28.076 1.00 85.00 127 MET A C 1
ATOM 977 O O . MET A 1 127 ? 10.295 6.058 -27.477 1.00 85.00 127 MET A O 1
ATOM 981 N N . CYS A 1 128 ? 12.004 5.438 -28.791 1.00 86.38 128 CYS A N 1
ATOM 982 C CA . CYS A 1 128 ? 12.606 6.775 -28.880 1.00 86.38 128 CYS A CA 1
ATOM 983 C C . CYS A 1 128 ? 12.711 7.327 -30.305 1.00 86.38 128 CYS A C 1
ATOM 985 O O . CYS A 1 128 ? 13.219 8.429 -30.484 1.00 86.38 128 CYS A O 1
ATOM 987 N N . GLY A 1 129 ? 12.256 6.579 -31.315 1.00 82.88 129 GLY A N 1
ATOM 988 C CA . GLY A 1 129 ? 12.292 7.000 -32.717 1.00 82.88 129 GLY A CA 1
ATOM 989 C C . GLY A 1 129 ? 13.688 6.996 -33.346 1.00 82.88 129 GLY A C 1
ATOM 990 O O . GLY A 1 129 ? 13.860 7.517 -34.440 1.00 82.88 129 GLY A O 1
ATOM 991 N N . TRP A 1 130 ? 14.693 6.431 -32.669 1.00 84.81 130 TRP A N 1
ATOM 992 C CA . TRP A 1 130 ? 16.036 6.276 -33.228 1.00 84.81 130 TRP A CA 1
ATOM 993 C C . TRP A 1 130 ? 16.036 5.233 -34.349 1.00 84.81 130 TRP A C 1
ATOM 995 O O . TRP A 1 130 ? 15.504 4.141 -34.151 1.00 84.81 130 TRP A O 1
ATOM 1005 N N . SER A 1 131 ? 16.662 5.539 -35.483 1.00 83.62 131 SER A N 1
ATOM 1006 C CA . SER A 1 131 ? 16.842 4.609 -36.596 1.00 83.62 131 SER A CA 1
ATOM 1007 C C . SER A 1 131 ? 18.310 4.515 -37.011 1.00 83.62 131 SER A C 1
ATOM 1009 O O . SER A 1 131 ? 19.052 5.497 -36.960 1.00 83.62 131 SER A O 1
ATOM 1011 N N . GLU A 1 132 ? 18.733 3.312 -37.394 1.00 70.12 132 GLU A N 1
ATOM 1012 C CA . GLU A 1 132 ? 20.053 3.044 -37.971 1.00 70.12 132 GLU A CA 1
ATOM 1013 C C . GLU A 1 132 ? 20.014 3.352 -39.479 1.00 70.12 132 GLU A C 1
ATOM 1015 O O . GLU A 1 132 ? 19.882 2.448 -40.302 1.00 70.12 132 GLU A O 1
ATOM 1020 N N . ASN A 1 133 ? 20.035 4.638 -39.841 1.00 58.91 133 ASN A N 1
ATOM 1021 C CA . ASN A 1 133 ? 20.188 5.102 -41.226 1.00 58.91 133 ASN A CA 1
ATOM 1022 C C . ASN A 1 133 ? 21.502 5.862 -41.408 1.00 58.91 133 ASN A C 1
ATOM 1024 O O . ASN A 1 133 ? 21.841 6.662 -40.506 1.00 58.91 133 ASN A O 1
#

Secondary structure (DSSP, 8-state):
---PPP--GGGGSPBT--EEHHHH-----B--TTT-TTSPPBPGGGEEEEEEEETTEEEEEEEEEETTTPPPPPPPP--PPPPPPPPPPPP------PPPPP------PPBPTTT-PBPPTTSB-TTT--B--